Protein AF-A0A8T8D8K6-F1 (afdb_monomer)

Foldseek 3Di:
DVVVLVVVLVVLVVCLVCLLVLLVVCLPPPLLVVCLVDPQSLDLCSLLVVLQVVLCVLVVVLVVVLVVVVVVVDPPPNVVSVVVSVVVNSSVLSSSQSSCLVSLDQQQSSLCSNLVVLVVQLVVLVVCLVVQDAPDPPRDSVVVNVVSVVSNSVSVSSSVSSNSNRRPSNDDPPPD

pLDDT: mean 88.27, std 10.62, range [35.22, 96.62]

Solvent-accessible surface area (backbone atoms only — not comparable to full-atom values): 9193 Å² total; per-residue (Å²): 108,71,70,56,52,51,51,52,50,50,54,50,51,49,49,62,71,48,36,58,66,51,20,62,65,35,44,80,33,70,67,18,51,52,51,65,69,38,74,60,43,74,39,59,68,38,40,8,50,50,41,27,52,51,46,51,48,50,51,50,48,41,50,52,50,41,60,50,42,64,72,66,68,56,80,73,54,55,55,56,50,52,53,51,43,49,54,55,50,53,51,52,36,36,24,50,20,21,41,37,37,78,70,74,49,82,27,45,63,22,15,52,55,21,26,41,66,29,50,54,47,20,51,51,33,49,51,52,53,75,66,66,71,71,92,48,94,87,54,63,59,64,63,55,47,53,52,33,53,50,50,27,51,53,23,46,50,52,24,52,48,40,31,51,43,22,26,58,57,54,70,73,76,76,82,124

Sequence (176 aa):
MVLLLLAGLAGVLWVVGIRRSLVDRVQGHGLTRHLLRLPWFHRDTGAGGFLLASNLLLFGAALALLAGVVRLQVPYLHWLVMAGAVVASVYLWLCTAAACRVRGRHSVRVALLGSSPYLLLAAAFSYRLAGLQPAYPGDDLVMAAVGLIAAVLVTAVAFATCLLIVGFSGRHTRAA

Structure (mmCIF, N/CA/C/O backbone):
data_AF-A0A8T8D8K6-F1
#
_entry.id   AF-A0A8T8D8K6-F1
#
loop_
_atom_site.group_PDB
_atom_site.id
_atom_site.type_symbol
_atom_site.label_atom_id
_atom_site.label_alt_id
_atom_site.label_comp_id
_atom_site.label_asym_id
_atom_site.label_entity_id
_atom_site.label_seq_id
_atom_site.pdbx_PDB_ins_code
_atom_site.Cartn_x
_atom_site.Cartn_y
_atom_site.Cartn_z
_atom_site.occupancy
_atom_site.B_iso_or_equiv
_atom_site.auth_seq_id
_atom_site.auth_comp_id
_atom_site.auth_asym_id
_atom_site.auth_atom_id
_atom_site.pdbx_PDB_model_num
ATOM 1 N N . MET A 1 1 ? -0.569 1.645 -18.966 1.00 72.06 1 MET A N 1
ATOM 2 C CA . MET A 1 1 ? 0.121 2.014 -17.707 1.00 72.06 1 MET A CA 1
ATOM 3 C C . MET A 1 1 ? -0.499 3.238 -17.051 1.00 72.06 1 MET A C 1
ATOM 5 O O . MET A 1 1 ? -1.111 3.070 -16.009 1.00 72.06 1 MET A O 1
ATOM 9 N N . VAL A 1 2 ? -0.445 4.429 -17.663 1.00 79.88 2 VAL A N 1
ATOM 10 C CA . VAL A 1 2 ? -1.002 5.666 -17.067 1.00 79.88 2 VAL A CA 1
ATOM 11 C C . VAL A 1 2 ? -2.490 5.541 -16.714 1.00 79.88 2 VAL A C 1
ATOM 13 O O . VAL A 1 2 ? -2.863 5.797 -15.576 1.00 79.88 2 VAL A O 1
ATOM 16 N N . LEU A 1 3 ? -3.330 5.051 -17.635 1.00 85.50 3 LEU A N 1
ATOM 17 C CA . LEU A 1 3 ? -4.762 4.835 -17.368 1.00 85.50 3 LEU A CA 1
ATOM 18 C C . LEU A 1 3 ? -5.020 3.874 -16.196 1.00 85.50 3 LEU A C 1
ATOM 20 O O . LEU A 1 3 ? -5.938 4.093 -15.415 1.00 85.50 3 LEU A O 1
ATOM 24 N N . LEU A 1 4 ? -4.188 2.839 -16.041 1.00 80.31 4 LEU A N 1
ATOM 25 C CA . LEU A 1 4 ? -4.308 1.874 -14.943 1.00 80.31 4 LEU A CA 1
ATOM 26 C C . LEU A 1 4 ? -3.900 2.497 -13.604 1.00 80.31 4 LEU A C 1
ATOM 28 O O . LEU A 1 4 ? -4.572 2.270 -12.603 1.00 80.31 4 LEU A O 1
ATOM 32 N N . LEU A 1 5 ? -2.845 3.319 -13.588 1.00 80.06 5 LEU A N 1
ATOM 33 C CA . LEU A 1 5 ? -2.444 4.077 -12.400 1.00 80.06 5 LEU A CA 1
ATOM 34 C C . LEU A 1 5 ? -3.530 5.076 -11.986 1.00 80.06 5 LEU A C 1
ATOM 36 O O . LEU A 1 5 ? -3.850 5.167 -10.804 1.00 80.06 5 LEU A O 1
ATOM 40 N N . LEU A 1 6 ? -4.139 5.773 -12.950 1.00 86.62 6 LEU A N 1
ATOM 41 C CA . LEU A 1 6 ? -5.250 6.693 -12.696 1.00 86.62 6 LEU A CA 1
ATOM 42 C C . LEU A 1 6 ? -6.489 5.960 -12.172 1.00 86.62 6 LEU A C 1
ATOM 44 O O . LEU A 1 6 ? -7.075 6.400 -11.187 1.00 86.62 6 LEU A O 1
ATOM 48 N N . ALA A 1 7 ? -6.860 4.827 -12.774 1.00 88.56 7 ALA A N 1
ATOM 49 C CA . ALA A 1 7 ? -7.975 4.008 -12.303 1.00 88.56 7 ALA A CA 1
ATOM 50 C C . ALA A 1 7 ? -7.726 3.468 -10.884 1.00 88.56 7 ALA A C 1
ATOM 52 O O . ALA A 1 7 ? -8.612 3.531 -10.031 1.00 88.56 7 ALA A O 1
ATOM 53 N N . GLY A 1 8 ? -6.506 2.996 -10.607 1.00 85.06 8 GLY A N 1
ATOM 54 C CA . GLY A 1 8 ? -6.095 2.550 -9.277 1.00 85.06 8 GLY A CA 1
ATOM 55 C C . GLY A 1 8 ? -6.160 3.674 -8.243 1.00 85.06 8 GLY A C 1
ATOM 56 O O . GLY A 1 8 ? -6.744 3.494 -7.175 1.00 85.06 8 GLY A O 1
ATOM 57 N N . LEU A 1 9 ?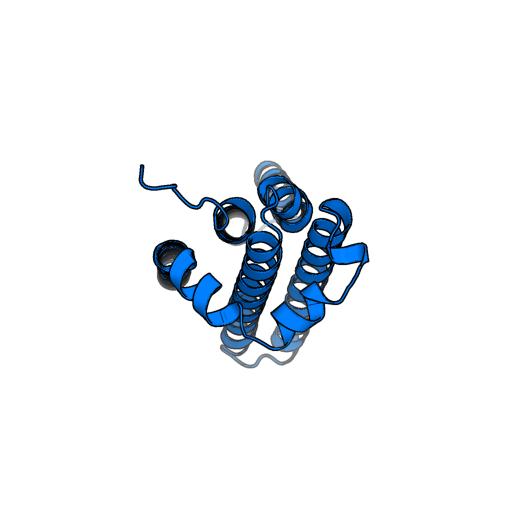 -5.634 4.856 -8.578 1.00 88.62 9 LEU A N 1
ATOM 58 C CA . LEU A 1 9 ? -5.703 6.039 -7.721 1.00 88.62 9 LEU A CA 1
ATOM 59 C C . LEU A 1 9 ? -7.154 6.466 -7.466 1.00 88.62 9 LEU A C 1
ATOM 61 O O . LEU A 1 9 ? -7.517 6.716 -6.321 1.00 88.62 9 LEU A O 1
ATOM 65 N N . ALA A 1 10 ? -7.997 6.499 -8.499 1.00 91.50 10 ALA A N 1
ATOM 66 C CA . ALA A 1 10 ? -9.413 6.831 -8.368 1.00 91.50 10 ALA A CA 1
ATOM 67 C C . ALA A 1 10 ? -10.148 5.841 -7.451 1.00 91.50 10 ALA A C 1
ATOM 69 O O . ALA A 1 10 ? -10.867 6.263 -6.545 1.00 91.50 10 ALA A O 1
ATOM 70 N N . GLY A 1 11 ? -9.920 4.534 -7.620 1.00 89.00 11 GLY A N 1
ATOM 71 C CA . GLY A 1 11 ? -10.501 3.502 -6.757 1.00 89.00 11 GLY A CA 1
ATOM 72 C C . GLY A 1 11 ? -10.055 3.638 -5.300 1.00 89.00 11 GLY A C 1
ATOM 73 O O . GLY A 1 11 ? -10.861 3.543 -4.375 1.00 89.00 11 GLY A O 1
ATOM 74 N N . VAL A 1 12 ? -8.778 3.944 -5.085 1.00 89.50 12 VAL A N 1
ATOM 75 C CA . VAL A 1 12 ? -8.225 4.226 -3.761 1.00 89.50 12 VAL A CA 1
ATOM 76 C C . VAL A 1 12 ? -8.856 5.473 -3.128 1.00 89.50 12 VAL A C 1
ATOM 78 O O . VAL A 1 12 ? -9.274 5.430 -1.970 1.00 89.50 12 VAL A O 1
ATOM 81 N N . LEU A 1 13 ? -8.953 6.580 -3.869 1.00 91.50 13 LEU A N 1
ATOM 82 C CA . LEU A 1 13 ? -9.560 7.824 -3.390 1.00 91.50 13 LEU A CA 1
ATOM 83 C C . LEU A 1 13 ? -11.039 7.631 -3.059 1.00 91.50 13 LEU A C 1
ATOM 85 O O . LEU A 1 13 ? -11.505 8.127 -2.033 1.00 91.50 13 LEU A O 1
ATOM 89 N N . TRP A 1 14 ? -11.753 6.852 -3.872 1.00 92.19 14 TRP A N 1
ATOM 90 C CA . TRP A 1 14 ? -13.128 6.451 -3.604 1.00 92.19 14 TRP A CA 1
ATOM 91 C C . TRP A 1 14 ? -13.245 5.725 -2.261 1.00 92.19 14 TRP A C 1
ATOM 93 O O . TRP A 1 14 ? -14.008 6.157 -1.396 1.00 92.19 14 TRP A O 1
ATOM 103 N N . VAL A 1 15 ? -12.435 4.680 -2.040 1.00 90.75 15 VAL A N 1
ATOM 104 C CA . VAL A 1 15 ? -12.392 3.929 -0.772 1.00 90.75 15 VAL A CA 1
ATOM 105 C C . VAL A 1 15 ? -12.080 4.845 0.408 1.00 90.75 15 VAL A C 1
ATOM 107 O O . VAL A 1 15 ? -12.731 4.752 1.449 1.00 90.75 15 VAL A O 1
ATOM 110 N N . VAL A 1 16 ? -11.115 5.755 0.2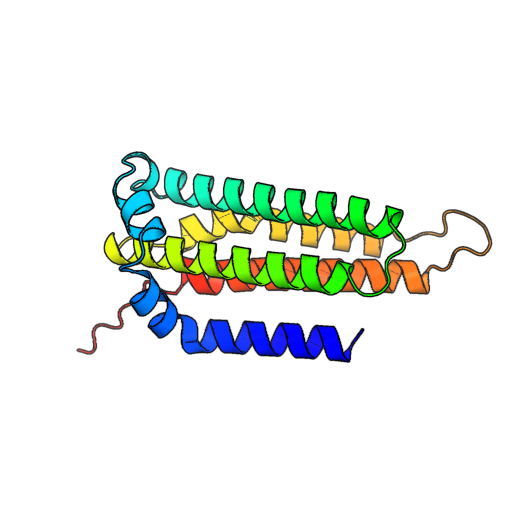58 1.00 90.12 16 VAL A N 1
ATOM 111 C CA . VAL A 1 16 ? -10.793 6.749 1.287 1.00 90.12 16 VAL A CA 1
ATOM 112 C C . VAL A 1 16 ? -11.995 7.659 1.559 1.00 90.12 16 VAL A C 1
ATOM 114 O O . VAL A 1 16 ? -12.277 7.937 2.725 1.00 90.12 16 VAL A O 1
ATOM 117 N N . GLY A 1 17 ? -12.739 8.086 0.538 1.00 89.81 17 GLY A N 1
ATOM 118 C CA . GLY A 1 17 ? -13.954 8.894 0.677 1.00 89.81 17 GLY A CA 1
ATOM 119 C C . GLY A 1 17 ? -15.033 8.209 1.520 1.00 89.81 17 GLY A C 1
ATOM 120 O O . GLY A 1 17 ? -15.544 8.802 2.469 1.00 89.81 17 GLY A O 1
ATOM 121 N N . ILE A 1 18 ? -15.303 6.927 1.255 1.00 91.75 18 ILE A N 1
ATOM 122 C CA . ILE A 1 18 ? -16.327 6.134 1.964 1.00 91.75 18 ILE A CA 1
ATOM 123 C C . ILE A 1 18 ? -15.793 5.365 3.185 1.00 91.75 18 ILE A C 1
ATOM 125 O O . ILE A 1 18 ? -16.505 4.545 3.773 1.00 91.75 18 ILE A O 1
ATOM 129 N N . ARG A 1 19 ? -14.543 5.619 3.601 1.00 90.50 19 ARG A N 1
ATOM 130 C CA . ARG A 1 19 ? -13.838 4.822 4.623 1.00 90.50 19 ARG A CA 1
ATOM 131 C C . ARG A 1 19 ? -14.608 4.667 5.931 1.00 90.50 19 ARG A C 1
ATOM 133 O O . ARG A 1 19 ? -14.557 3.604 6.531 1.00 90.50 19 ARG A O 1
ATOM 140 N N . ARG A 1 20 ? -15.338 5.700 6.372 1.00 86.12 20 ARG A N 1
ATOM 141 C CA . ARG A 1 20 ? -16.097 5.670 7.636 1.00 86.12 20 ARG A CA 1
ATOM 142 C C . ARG A 1 20 ? -17.193 4.605 7.597 1.00 86.12 20 ARG A C 1
ATOM 144 O O . ARG A 1 20 ? -17.226 3.742 8.466 1.00 86.12 20 ARG A O 1
ATOM 151 N N . SER A 1 21 ? -17.998 4.610 6.536 1.00 88.19 21 SER A N 1
ATOM 152 C CA . SER A 1 21 ? -19.055 3.621 6.310 1.00 88.19 21 SER A CA 1
ATOM 153 C C . SER A 1 21 ? -18.494 2.207 6.149 1.00 88.19 21 SER A C 1
ATOM 155 O O . SER A 1 21 ? -19.091 1.244 6.628 1.00 88.19 21 SER A O 1
ATOM 157 N N . LEU A 1 22 ? -17.330 2.066 5.505 1.00 89.31 22 LEU A N 1
ATOM 158 C CA . LEU A 1 22 ? -16.653 0.772 5.385 1.00 89.31 22 LEU A CA 1
ATOM 159 C C . LEU A 1 22 ? -16.160 0.257 6.740 1.00 89.31 22 LEU A C 1
ATOM 161 O O . LEU A 1 22 ? -16.359 -0.916 7.045 1.00 89.31 22 LEU A O 1
ATOM 165 N N . VAL A 1 23 ? -15.568 1.129 7.561 1.00 89.06 23 VAL A N 1
ATOM 166 C CA . VAL A 1 23 ? -15.127 0.812 8.927 1.00 89.06 23 VAL A CA 1
ATOM 167 C C . VAL A 1 23 ? -16.300 0.338 9.787 1.00 89.06 23 VAL A C 1
ATOM 169 O O . VAL A 1 23 ? -16.172 -0.687 10.453 1.00 89.06 23 VAL A O 1
ATOM 172 N N . ASP A 1 24 ? -17.447 1.020 9.723 1.00 88.12 24 ASP A N 1
ATOM 173 C CA . ASP A 1 24 ? -18.660 0.612 10.448 1.00 88.12 24 ASP A CA 1
ATOM 174 C C . ASP A 1 24 ? -19.133 -0.784 10.013 1.00 88.12 24 ASP A C 1
ATOM 176 O O . ASP A 1 24 ? -19.459 -1.631 10.846 1.00 88.12 24 ASP A O 1
ATOM 180 N N . ARG A 1 25 ? -19.090 -1.073 8.706 1.00 89.00 25 ARG A N 1
ATOM 181 C CA . ARG A 1 25 ? -19.487 -2.377 8.158 1.00 89.00 25 ARG A CA 1
ATOM 182 C C . ARG A 1 25 ? -18.555 -3.512 8.595 1.00 89.00 25 ARG A C 1
ATOM 184 O O . ARG A 1 25 ? -19.031 -4.603 8.901 1.00 89.00 25 ARG A O 1
ATOM 191 N N . VAL A 1 26 ? -17.239 -3.281 8.642 1.00 90.69 26 VAL A N 1
ATOM 192 C CA . VAL A 1 26 ? -16.268 -4.320 9.042 1.00 90.69 26 VAL A CA 1
ATOM 193 C C . VAL A 1 26 ? -16.078 -4.432 10.555 1.00 90.69 26 VAL A C 1
ATOM 195 O O . VAL A 1 26 ? -15.428 -5.370 11.022 1.00 90.69 26 VAL A O 1
ATOM 198 N N . GLN A 1 27 ? -16.661 -3.531 11.351 1.00 86.81 27 GLN A N 1
ATOM 199 C CA . GLN A 1 27 ? -16.566 -3.578 12.811 1.00 86.81 27 GLN A CA 1
ATOM 200 C C . GLN A 1 27 ? -17.099 -4.899 13.386 1.00 86.81 27 GLN A C 1
ATOM 202 O O . GLN A 1 27 ? -16.503 -5.468 14.300 1.00 86.81 27 GLN A O 1
ATOM 207 N N . GLY A 1 28 ? -18.184 -5.423 12.810 1.00 84.56 28 GLY A N 1
ATOM 208 C CA . GLY A 1 28 ? -18.781 -6.700 13.201 1.00 84.56 28 GLY A CA 1
ATOM 209 C C . GLY A 1 28 ? -18.081 -7.938 12.632 1.00 84.56 28 GLY A C 1
ATOM 210 O O . GLY A 1 28 ? -18.484 -9.056 12.954 1.00 84.56 28 GLY A O 1
ATOM 211 N N . HIS A 1 29 ? -17.054 -7.792 11.794 1.00 90.12 29 HIS A N 1
ATOM 212 C CA . HIS A 1 29 ? -16.447 -8.923 11.095 1.00 90.12 29 HIS A CA 1
ATOM 213 C C . HIS A 1 29 ? -15.554 -9.780 12.009 1.00 90.12 29 HIS A C 1
ATOM 215 O O . HIS A 1 29 ? -15.019 -9.303 13.014 1.00 90.12 29 HIS A O 1
ATOM 221 N N . GLY A 1 30 ? -15.385 -11.062 11.662 1.00 88.94 30 GLY A N 1
ATOM 222 C CA . GLY A 1 30 ? -14.651 -12.031 12.487 1.00 88.94 30 GLY A CA 1
ATOM 223 C C . GLY A 1 30 ? -13.205 -11.616 12.775 1.00 88.94 30 GLY A C 1
ATOM 224 O O . GLY A 1 30 ? -12.754 -11.730 13.912 1.00 88.94 30 GLY A O 1
ATOM 225 N N . LEU A 1 31 ? -12.514 -11.045 11.779 1.00 88.56 31 LEU A N 1
ATOM 226 C CA . LEU A 1 31 ? -11.140 -10.557 11.930 1.00 88.56 31 LEU A CA 1
ATOM 227 C C . LEU A 1 31 ? -11.053 -9.404 12.941 1.00 88.56 31 LEU A C 1
ATOM 229 O O . LEU A 1 31 ? -10.233 -9.457 13.852 1.00 88.56 31 LEU A O 1
ATOM 233 N N . THR A 1 32 ? -11.932 -8.403 12.840 1.00 88.88 32 THR A N 1
ATOM 234 C CA . THR A 1 32 ? -11.984 -7.278 13.788 1.00 88.88 32 THR A CA 1
ATOM 235 C C . THR A 1 32 ? -12.249 -7.766 15.211 1.00 88.88 32 THR A C 1
ATOM 237 O O . THR A 1 32 ? -11.550 -7.369 16.143 1.00 88.88 32 THR A O 1
ATOM 240 N N . ARG A 1 33 ? -13.205 -8.690 15.388 1.00 89.75 33 ARG A N 1
ATOM 241 C CA . ARG A 1 33 ? -13.486 -9.307 16.695 1.00 89.75 33 ARG A CA 1
ATOM 242 C C . ARG A 1 33 ? -12.295 -10.096 17.230 1.00 89.75 33 ARG A C 1
ATOM 244 O O . ARG A 1 33 ? -12.029 -10.043 18.425 1.00 89.75 33 ARG A O 1
ATOM 251 N N . HIS A 1 34 ? -11.578 -10.811 16.366 1.00 91.19 34 HIS A N 1
ATOM 252 C CA . HIS A 1 34 ? -10.383 -11.552 16.752 1.00 91.19 34 HIS A CA 1
ATOM 253 C C . HIS A 1 34 ? -9.269 -10.608 17.224 1.00 91.19 34 HIS A C 1
ATOM 255 O O . HIS A 1 34 ? -8.712 -10.816 18.298 1.00 91.19 34 HIS A O 1
ATOM 261 N N . LEU A 1 35 ? -9.012 -9.519 16.491 1.00 88.88 35 LEU A N 1
ATOM 262 C CA . LEU A 1 35 ? -8.048 -8.487 16.893 1.00 88.88 35 LEU A CA 1
AT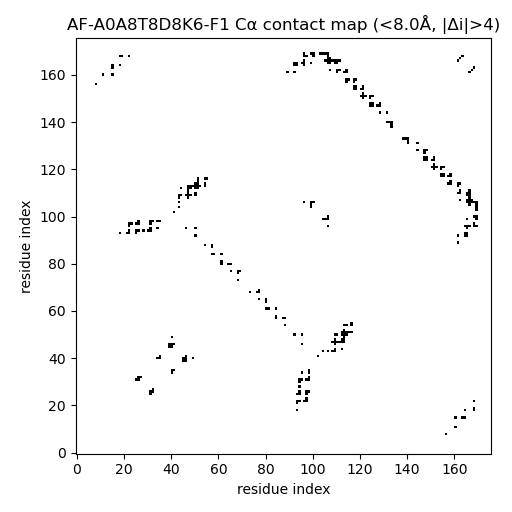OM 263 C C . LEU A 1 35 ? -8.411 -7.855 18.244 1.00 88.88 35 LEU A C 1
ATOM 265 O O . LEU A 1 35 ? -7.539 -7.655 19.086 1.00 88.88 35 LEU A O 1
ATOM 269 N N . LEU A 1 36 ? -9.701 -7.607 18.487 1.00 89.31 36 LEU A N 1
ATOM 270 C CA . LEU A 1 36 ? -10.201 -7.081 19.761 1.00 89.31 36 LEU A CA 1
ATOM 271 C C . LEU A 1 36 ? -10.063 -8.056 20.939 1.00 89.31 36 LEU A C 1
ATOM 273 O O . LEU A 1 36 ? -10.118 -7.613 22.077 1.00 89.31 36 LEU A O 1
ATOM 277 N N . ARG A 1 37 ? -9.872 -9.361 20.714 1.00 90.56 37 ARG A N 1
ATOM 278 C CA . ARG A 1 37 ? -9.624 -10.331 21.800 1.00 90.56 37 ARG A CA 1
ATOM 279 C C . ARG A 1 37 ? -8.158 -10.385 22.225 1.00 90.56 37 ARG A C 1
ATOM 281 O O . ARG A 1 37 ? -7.854 -10.911 23.291 1.00 90.56 37 ARG A O 1
ATOM 288 N N . LEU A 1 38 ? -7.244 -9.857 21.412 1.00 90.12 38 LEU A N 1
ATOM 289 C CA . LEU A 1 38 ? -5.810 -9.954 21.662 1.00 90.12 38 LEU A CA 1
ATOM 290 C C . LEU A 1 38 ? -5.358 -8.846 22.634 1.00 90.12 38 LEU A C 1
ATOM 292 O O . LEU A 1 38 ? -5.444 -7.658 22.306 1.00 90.12 38 LEU A O 1
ATOM 296 N N . PRO A 1 39 ? -4.829 -9.183 23.827 1.00 86.56 39 PRO A N 1
ATOM 297 C CA . PRO A 1 39 ? -4.491 -8.186 24.846 1.00 86.56 39 PRO A CA 1
ATOM 298 C C . PRO A 1 39 ? -3.342 -7.270 24.404 1.00 86.56 39 PRO A C 1
ATOM 300 O O . PRO A 1 39 ? -3.356 -6.071 24.673 1.00 86.56 39 P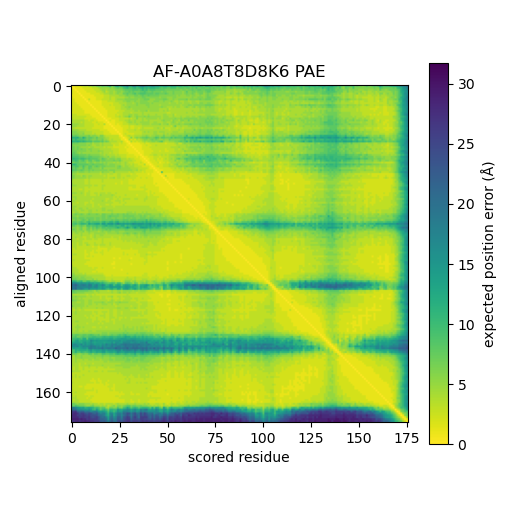RO A O 1
ATOM 303 N N . TRP A 1 40 ? -2.376 -7.795 23.648 1.00 87.56 40 TRP A N 1
ATOM 304 C CA . TRP A 1 40 ? -1.272 -7.004 23.103 1.00 87.56 40 TRP A CA 1
ATOM 305 C C . TRP A 1 40 ? -1.742 -6.009 22.033 1.00 87.56 40 TRP A C 1
ATOM 307 O O . TRP A 1 40 ? -1.203 -4.906 21.948 1.00 87.56 40 TRP A O 1
ATOM 317 N N . PHE A 1 41 ? -2.805 -6.335 21.286 1.00 87.94 41 PHE A N 1
ATOM 318 C CA . PHE A 1 41 ? -3.376 -5.448 20.273 1.00 87.94 41 PHE A CA 1
ATOM 319 C C . PHE A 1 41 ? -4.015 -4.200 20.894 1.00 87.94 41 PHE A C 1
ATOM 321 O O . PHE A 1 41 ? -4.131 -3.179 20.223 1.00 87.94 41 PHE A O 1
ATOM 328 N N . HIS A 1 42 ? -4.375 -4.223 22.185 1.00 83.62 42 HIS A N 1
ATOM 329 C CA . HIS A 1 42 ? -4.948 -3.070 22.891 1.00 83.62 42 HIS A CA 1
ATOM 330 C C . HIS A 1 42 ? -3.957 -1.918 23.102 1.00 83.62 42 HIS A C 1
ATOM 332 O O . HIS A 1 42 ? -4.381 -0.772 23.293 1.00 83.62 42 HIS A O 1
ATOM 338 N N . ARG A 1 43 ? -2.649 -2.192 23.075 1.00 88.31 43 ARG A N 1
ATOM 339 C CA . ARG A 1 43 ? -1.601 -1.166 23.146 1.00 88.31 43 ARG A CA 1
ATOM 340 C C . ARG A 1 43 ? -1.340 -0.613 21.746 1.00 88.31 43 ARG A C 1
ATOM 342 O O . ARG A 1 43 ? -1.334 -1.366 20.777 1.00 88.31 43 ARG A O 1
ATOM 349 N N . ASP A 1 44 ? -1.094 0.691 21.630 1.00 87.12 44 ASP A N 1
ATOM 350 C CA . ASP A 1 44 ? -0.865 1.324 20.320 1.00 87.12 44 ASP A CA 1
ATOM 351 C C . ASP A 1 44 ? 0.385 0.765 19.623 1.00 87.12 44 ASP A C 1
ATOM 353 O O . ASP A 1 44 ? 0.380 0.576 18.410 1.00 87.12 44 ASP A O 1
ATOM 357 N N . THR A 1 45 ? 1.419 0.411 20.389 1.00 88.81 45 THR A N 1
ATOM 358 C CA . THR A 1 45 ? 2.615 -0.274 19.878 1.00 88.81 45 THR A CA 1
ATOM 359 C C . THR A 1 45 ? 2.305 -1.669 19.344 1.00 88.81 45 THR A C 1
ATOM 361 O O . THR A 1 45 ? 2.822 -2.043 18.299 1.00 88.81 45 THR A O 1
ATOM 364 N N . GLY A 1 46 ? 1.422 -2.423 20.007 1.00 90.44 46 GLY A N 1
ATOM 365 C CA . GLY A 1 46 ? 1.004 -3.746 19.546 1.00 90.44 46 GLY A CA 1
ATOM 366 C C . GLY A 1 46 ? 0.147 -3.678 18.284 1.00 90.44 46 GLY A C 1
ATOM 367 O O . GLY A 1 46 ? 0.435 -4.370 17.314 1.00 90.44 46 GLY A O 1
ATOM 368 N N . ALA A 1 47 ? -0.853 -2.792 18.244 1.00 91.56 47 ALA A N 1
ATOM 369 C CA . ALA A 1 47 ? -1.659 -2.576 17.039 1.00 91.56 47 ALA A CA 1
ATOM 370 C C . ALA A 1 47 ? -0.812 -2.078 15.856 1.00 91.56 47 ALA A C 1
ATOM 372 O O . ALA A 1 47 ? -0.977 -2.550 14.733 1.00 91.56 47 ALA A O 1
ATOM 373 N N . GLY A 1 48 ? 0.115 -1.148 16.104 1.00 92.38 48 GLY A N 1
ATOM 374 C CA . GLY A 1 48 ? 1.012 -0.644 15.067 1.00 92.38 48 GLY A CA 1
ATOM 375 C C . GLY A 1 48 ? 2.019 -1.701 14.609 1.00 92.38 48 GLY A C 1
ATOM 376 O O . GLY A 1 48 ? 2.269 -1.810 13.415 1.00 92.38 48 GLY A O 1
ATOM 377 N N . GLY A 1 49 ? 2.528 -2.532 15.523 1.00 93.88 49 GLY A N 1
ATOM 378 C CA . GLY A 1 49 ? 3.391 -3.672 15.205 1.00 93.88 49 GLY A CA 1
ATOM 379 C C . GLY A 1 49 ? 2.678 -4.745 14.379 1.00 93.88 49 GLY A C 1
ATOM 380 O O . GLY A 1 49 ? 3.252 -5.259 13.425 1.00 93.88 49 GLY A O 1
ATOM 381 N N . PHE A 1 50 ? 1.404 -5.031 14.670 1.00 94.56 50 PHE A N 1
ATOM 382 C CA . PHE A 1 50 ? 0.579 -5.900 13.823 1.00 94.56 50 PHE A CA 1
ATOM 383 C C . PHE A 1 50 ? 0.412 -5.332 12.419 1.00 94.56 50 PHE A C 1
ATOM 385 O O . PHE A 1 50 ? 0.573 -6.058 11.439 1.00 94.56 50 PHE A O 1
ATOM 392 N N . LEU A 1 51 ? 0.085 -4.043 12.322 1.00 94.75 51 LEU A N 1
ATOM 393 C CA . LEU A 1 51 ? -0.115 -3.377 11.041 1.00 94.75 51 LEU A CA 1
ATOM 394 C C . LEU A 1 51 ? 1.185 -3.356 10.226 1.00 94.75 51 LEU A C 1
ATOM 396 O O . LEU A 1 51 ? 1.159 -3.640 9.033 1.00 94.75 51 LEU A O 1
ATOM 400 N N . LEU A 1 52 ? 2.317 -3.106 10.888 1.00 96.44 52 LEU A N 1
ATOM 401 C CA . LEU A 1 52 ? 3.656 -3.187 10.312 1.00 96.44 52 LEU A CA 1
ATOM 402 C C . LEU A 1 52 ? 3.929 -4.593 9.760 1.00 96.44 52 LEU A C 1
ATOM 404 O O . LEU A 1 52 ? 4.194 -4.745 8.571 1.00 96.44 52 LEU A O 1
ATOM 408 N N . ALA A 1 53 ? 3.808 -5.621 10.603 1.00 95.94 53 ALA A N 1
ATOM 409 C CA . ALA A 1 53 ? 4.063 -7.007 10.217 1.00 95.94 53 ALA A CA 1
ATOM 410 C C . ALA A 1 53 ? 3.143 -7.467 9.077 1.00 95.94 53 ALA A C 1
ATOM 412 O O . ALA A 1 53 ? 3.606 -8.085 8.123 1.00 95.94 53 ALA A O 1
ATOM 413 N N . SER A 1 54 ? 1.858 -7.111 9.136 1.00 95.25 54 SER A N 1
ATOM 414 C CA . SER A 1 54 ? 0.879 -7.441 8.094 1.00 95.25 54 SER A CA 1
ATOM 415 C C . SER A 1 54 ? 1.211 -6.758 6.770 1.00 95.25 54 SER A C 1
ATOM 417 O O . SER A 1 54 ? 1.133 -7.393 5.723 1.00 95.25 54 SER A O 1
ATOM 419 N N . ASN A 1 55 ? 1.629 -5.489 6.801 1.00 96.06 55 ASN A N 1
ATOM 420 C CA . ASN A 1 55 ? 2.031 -4.754 5.603 1.00 96.06 55 ASN A CA 1
ATOM 421 C C . ASN A 1 55 ? 3.300 -5.337 4.975 1.00 96.06 55 ASN A C 1
ATOM 423 O O . ASN A 1 55 ? 3.336 -5.523 3.760 1.00 96.06 55 ASN A O 1
ATOM 427 N N . LEU A 1 56 ? 4.314 -5.671 5.783 1.00 95.12 56 LEU A N 1
ATOM 428 C CA . LEU A 1 56 ? 5.517 -6.358 5.303 1.00 95.12 56 LEU A CA 1
ATOM 429 C C . LEU A 1 56 ? 5.183 -7.726 4.705 1.00 95.12 56 LEU A C 1
ATOM 431 O O . LEU A 1 56 ? 5.681 -8.054 3.631 1.00 95.12 56 LEU A O 1
ATOM 435 N N . LEU A 1 57 ? 4.327 -8.505 5.368 1.00 96.12 57 LEU A N 1
ATOM 436 C CA . LEU A 1 57 ? 3.945 -9.837 4.911 1.00 96.12 57 LEU A CA 1
ATOM 437 C C . LEU A 1 57 ? 3.144 -9.782 3.609 1.00 96.12 57 LEU A C 1
ATOM 439 O O . LEU A 1 57 ? 3.471 -10.503 2.674 1.00 96.12 57 LEU A O 1
ATOM 443 N N . LEU A 1 58 ? 2.138 -8.910 3.512 1.00 94.44 58 LEU A N 1
ATOM 444 C CA . LEU A 1 58 ? 1.347 -8.749 2.291 1.00 94.44 58 LEU A CA 1
ATOM 445 C C . LEU A 1 58 ? 2.190 -8.227 1.129 1.00 94.44 58 LEU A C 1
ATOM 447 O O . LEU A 1 58 ? 2.082 -8.743 0.019 1.00 94.44 58 LEU A O 1
ATOM 451 N N . PHE A 1 59 ? 3.036 -7.226 1.373 1.00 93.44 59 PHE A N 1
ATOM 452 C CA . PHE A 1 59 ? 3.902 -6.673 0.338 1.00 93.44 59 PHE A CA 1
ATOM 453 C C . PHE A 1 59 ? 4.956 -7.691 -0.113 1.00 93.44 59 PHE A C 1
ATOM 455 O O . PHE A 1 59 ? 5.135 -7.904 -1.309 1.00 93.44 59 PHE A O 1
ATOM 462 N N . GLY A 1 60 ? 5.600 -8.379 0.832 1.00 94.12 60 GLY A N 1
ATOM 463 C CA . GLY A 1 60 ? 6.555 -9.448 0.547 1.00 94.12 60 GLY A CA 1
ATOM 464 C C . GLY A 1 60 ? 5.915 -10.619 -0.200 1.00 94.12 60 GLY A C 1
ATOM 465 O O . GLY A 1 60 ? 6.474 -11.092 -1.187 1.00 94.12 60 GLY A O 1
ATOM 466 N N . ALA A 1 61 ? 4.712 -11.039 0.201 1.00 94.88 61 ALA A N 1
ATOM 467 C CA . ALA A 1 61 ? 3.949 -12.068 -0.501 1.00 94.88 61 ALA A CA 1
ATOM 468 C C . ALA A 1 61 ? 3.574 -11.623 -1.920 1.00 94.88 61 ALA A C 1
ATOM 470 O O . ALA A 1 61 ? 3.741 -12.394 -2.861 1.00 94.88 61 ALA A O 1
ATOM 471 N N . ALA A 1 62 ? 3.131 -10.375 -2.101 1.00 93.81 62 ALA A N 1
ATOM 472 C CA . ALA A 1 62 ? 2.830 -9.828 -3.420 1.00 93.81 62 ALA A CA 1
ATOM 473 C C . ALA A 1 62 ? 4.070 -9.820 -4.324 1.00 93.81 62 ALA A C 1
ATOM 475 O O . ALA A 1 62 ? 3.972 -10.240 -5.473 1.00 93.81 62 ALA A O 1
ATOM 476 N N . LEU A 1 63 ? 5.238 -9.417 -3.807 1.00 92.56 63 LEU A N 1
ATOM 477 C CA . LEU A 1 63 ? 6.506 -9.468 -4.541 1.00 92.56 63 LEU A CA 1
ATOM 478 C C . LEU A 1 63 ? 6.917 -10.900 -4.899 1.00 92.56 63 LEU A C 1
ATOM 480 O O . LEU A 1 63 ? 7.305 -11.150 -6.038 1.00 92.56 63 LEU A O 1
ATOM 484 N N . ALA A 1 64 ? 6.809 -11.842 -3.960 1.00 93.62 64 ALA A N 1
ATOM 485 C CA . ALA A 1 64 ? 7.125 -13.249 -4.200 1.00 93.62 64 ALA A CA 1
ATOM 486 C C . ALA A 1 64 ? 6.210 -13.857 -5.276 1.00 93.62 64 ALA A C 1
ATOM 488 O O . ALA A 1 64 ? 6.688 -14.521 -6.197 1.00 93.62 64 ALA A O 1
ATOM 489 N N . LEU A 1 65 ? 4.906 -13.570 -5.207 1.00 93.62 65 LEU A N 1
ATOM 490 C CA . LEU A 1 65 ? 3.935 -13.985 -6.216 1.00 93.62 65 LEU A CA 1
ATOM 491 C C . LEU A 1 65 ? 4.225 -13.338 -7.571 1.00 93.62 65 LEU A C 1
ATOM 493 O O . LEU A 1 65 ? 4.224 -14.041 -8.578 1.00 93.62 65 LEU A O 1
ATOM 497 N N . LEU A 1 66 ? 4.536 -12.038 -7.617 1.00 91.25 66 LEU A N 1
ATOM 498 C CA . LEU A 1 66 ? 4.920 -11.362 -8.860 1.00 91.25 66 LEU A CA 1
ATOM 499 C C . LEU A 1 66 ? 6.168 -12.003 -9.477 1.00 91.25 66 LEU A C 1
ATOM 501 O O . LEU A 1 66 ? 6.183 -12.283 -10.671 1.00 91.25 66 LEU A O 1
ATOM 505 N N . ALA A 1 67 ? 7.187 -12.294 -8.665 1.00 90.81 67 ALA A N 1
ATOM 506 C CA . ALA A 1 67 ? 8.409 -12.957 -9.113 1.00 90.81 67 ALA A CA 1
ATOM 507 C C . ALA A 1 67 ? 8.153 -14.382 -9.636 1.00 90.81 67 ALA A C 1
ATOM 509 O O . ALA A 1 67 ? 8.850 -14.841 -10.542 1.00 90.81 67 ALA A O 1
ATOM 510 N N . GLY A 1 68 ? 7.162 -15.090 -9.087 1.00 91.12 68 GLY A N 1
ATOM 511 C CA . GLY A 1 68 ? 6.686 -16.366 -9.624 1.00 91.12 68 GLY A CA 1
ATOM 512 C C . GLY A 1 68 ? 5.958 -16.195 -10.959 1.00 91.12 68 GLY A C 1
ATOM 513 O O . GLY A 1 68 ? 6.290 -16.859 -11.936 1.00 91.12 68 GLY A O 1
ATOM 514 N N . VAL A 1 69 ? 5.018 -15.250 -11.034 1.00 90.38 69 VAL A N 1
ATOM 515 C CA . VAL A 1 69 ? 4.221 -14.978 -12.240 1.00 90.38 69 VAL A CA 1
ATOM 516 C C . VAL A 1 69 ? 5.086 -14.532 -13.418 1.00 90.38 69 VAL A C 1
ATOM 518 O O . VAL A 1 69 ? 4.862 -14.988 -14.536 1.00 90.38 69 VAL A O 1
ATOM 521 N N . VAL A 1 70 ? 6.105 -13.700 -13.181 1.00 87.81 70 VAL A N 1
ATOM 522 C CA . VAL A 1 70 ? 7.056 -13.281 -14.225 1.00 87.81 70 VAL A CA 1
ATOM 523 C C . VAL A 1 70 ? 7.785 -14.487 -14.830 1.00 87.81 70 VAL A C 1
ATOM 525 O O . VAL A 1 70 ? 8.002 -14.516 -16.038 1.00 87.81 70 VAL A O 1
ATOM 528 N N . ARG A 1 71 ? 8.102 -15.515 -14.029 1.00 89.62 71 ARG A N 1
ATOM 529 C CA . ARG A 1 71 ? 8.729 -16.751 -14.528 1.00 89.62 71 ARG A CA 1
ATOM 530 C C . ARG A 1 71 ? 7.774 -17.644 -15.315 1.00 89.62 71 ARG A C 1
ATOM 532 O O . ARG A 1 71 ? 8.225 -18.352 -16.205 1.00 89.62 71 ARG A O 1
ATOM 539 N N . LEU A 1 72 ? 6.480 -17.609 -15.003 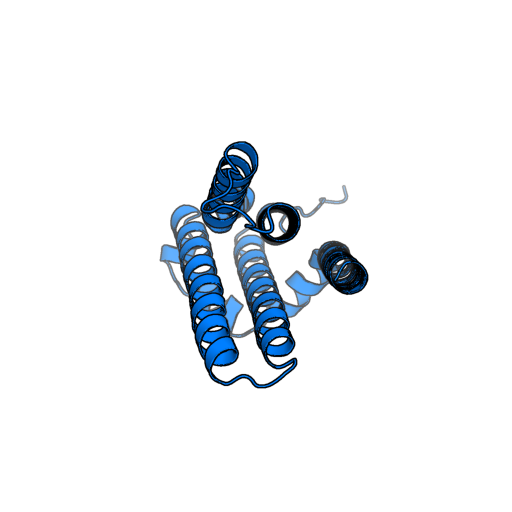1.00 89.19 72 LEU A N 1
ATOM 540 C CA . LEU A 1 72 ? 5.462 -18.390 -15.712 1.00 89.19 72 LEU A CA 1
ATOM 541 C C . LEU A 1 72 ? 5.142 -17.828 -17.106 1.00 89.19 72 LEU A C 1
ATOM 543 O O . LEU A 1 72 ? 4.484 -18.509 -17.883 1.00 89.19 72 LEU A O 1
ATOM 547 N N . GLN A 1 73 ? 5.567 -16.593 -17.411 1.00 84.50 73 GLN A N 1
ATOM 548 C CA . GLN A 1 73 ? 5.330 -15.903 -18.689 1.00 84.50 73 GLN A CA 1
ATOM 549 C C . GLN A 1 73 ? 3.848 -15.814 -19.107 1.00 84.50 73 GLN A C 1
ATOM 551 O O . GLN A 1 73 ? 3.536 -15.520 -20.259 1.00 84.50 73 GLN A O 1
ATOM 556 N N . VAL A 1 74 ? 2.915 -16.010 -18.169 1.00 86.00 74 VAL A N 1
ATOM 557 C CA . VAL A 1 74 ? 1.480 -15.872 -18.431 1.00 86.00 74 VAL A CA 1
ATOM 558 C C . VAL A 1 74 ? 1.145 -14.381 -18.530 1.00 86.00 74 VAL A C 1
ATOM 560 O O . VAL A 1 74 ? 1.323 -13.644 -17.549 1.00 86.00 74 VAL A O 1
ATOM 563 N N . PRO A 1 75 ? 0.647 -13.903 -19.683 1.00 83.88 75 PRO A N 1
ATOM 564 C CA . PRO A 1 75 ? 0.328 -12.496 -19.851 1.00 83.88 75 PRO A CA 1
ATOM 565 C C . PRO A 1 75 ? -0.809 -12.093 -18.903 1.00 83.88 75 PRO A C 1
ATOM 567 O O . PRO A 1 75 ? -1.706 -12.873 -18.596 1.00 83.88 75 PRO A O 1
ATOM 570 N N . TYR A 1 76 ? -0.761 -10.852 -18.419 1.00 84.69 76 TYR A N 1
ATOM 571 C CA . TYR A 1 76 ? -1.779 -10.214 -17.570 1.00 84.69 76 TYR A CA 1
ATOM 572 C C . TYR A 1 76 ? -2.021 -10.804 -16.165 1.00 84.69 76 TYR A C 1
ATOM 574 O O . TYR A 1 76 ? -2.638 -10.133 -15.339 1.00 84.69 76 TYR A O 1
ATOM 582 N N . LEU A 1 77 ? -1.495 -11.985 -15.825 1.00 88.88 77 LEU A N 1
ATOM 583 C CA . LEU A 1 77 ? -1.693 -12.608 -14.505 1.00 88.88 77 LEU A CA 1
ATOM 584 C C . LEU A 1 77 ? -1.163 -11.742 -13.343 1.00 88.88 77 LEU A C 1
ATOM 586 O O . LEU A 1 77 ? -1.729 -11.733 -12.250 1.00 88.88 77 LEU A O 1
ATOM 590 N N . HIS A 1 78 ? -0.123 -10.943 -13.592 1.00 86.25 78 HIS A N 1
ATOM 591 C CA . HIS A 1 78 ? 0.434 -10.003 -12.616 1.00 86.25 78 HIS A CA 1
ATOM 592 C C . HIS A 1 78 ? -0.587 -8.944 -12.165 1.00 86.25 78 HIS A C 1
ATOM 594 O O . HIS A 1 78 ? -0.525 -8.494 -11.021 1.00 86.25 78 HIS A O 1
ATOM 600 N N . TRP A 1 79 ? -1.565 -8.581 -13.007 1.00 86.25 79 TRP A N 1
ATOM 601 C CA . TRP A 1 79 ? -2.625 -7.638 -12.632 1.00 86.25 79 TRP A CA 1
ATOM 602 C C . TRP A 1 79 ? -3.526 -8.189 -11.533 1.00 86.25 79 TRP A C 1
ATOM 604 O O . TRP A 1 79 ? -3.866 -7.453 -10.610 1.00 86.25 79 TRP A O 1
ATOM 614 N N . LEU A 1 80 ? -3.867 -9.479 -11.596 1.00 89.88 80 LEU A N 1
ATOM 615 C CA . LEU A 1 80 ? -4.688 -10.132 -10.575 1.00 89.88 80 LEU A CA 1
ATOM 616 C C . LEU A 1 80 ? -3.965 -10.167 -9.228 1.00 89.88 80 LEU A C 1
ATOM 618 O O . LEU A 1 80 ? -4.568 -9.864 -8.199 1.00 89.88 80 LEU A O 1
ATOM 622 N N . VAL A 1 81 ? -2.659 -10.454 -9.240 1.00 91.81 81 VAL A N 1
ATOM 623 C CA . VAL A 1 81 ? -1.827 -10.440 -8.028 1.00 91.81 81 VAL A CA 1
ATOM 624 C C . VAL A 1 81 ? -1.783 -9.041 -7.410 1.00 91.81 81 VAL A C 1
ATOM 626 O O . VAL A 1 81 ? -2.023 -8.894 -6.213 1.00 91.81 81 VAL A O 1
ATOM 629 N N . MET A 1 82 ? -1.533 -8.000 -8.213 1.00 89.81 82 MET A N 1
ATOM 630 C CA . MET A 1 82 ? -1.481 -6.620 -7.716 1.00 89.81 82 MET A CA 1
ATOM 631 C C . MET A 1 82 ? -2.840 -6.138 -7.194 1.00 89.81 82 MET A C 1
ATOM 633 O O . MET A 1 82 ? -2.906 -5.560 -6.110 1.00 89.81 82 MET A O 1
ATOM 637 N N . ALA A 1 83 ? -3.930 -6.405 -7.920 1.00 90.12 83 ALA A N 1
ATOM 638 C CA . ALA A 1 83 ? -5.277 -6.042 -7.485 1.00 90.12 83 ALA A CA 1
ATOM 639 C C . ALA A 1 83 ? -5.654 -6.753 -6.176 1.00 90.12 83 ALA A C 1
ATOM 641 O O . ALA A 1 83 ? -6.127 -6.11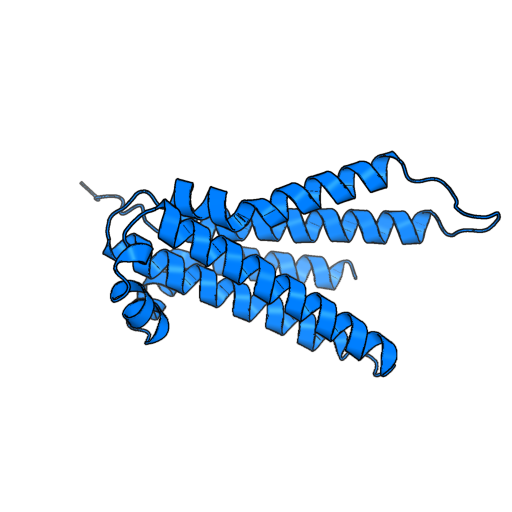1 -5.237 1.00 90.12 83 ALA A O 1
ATOM 642 N N . GLY A 1 84 ? -5.377 -8.058 -6.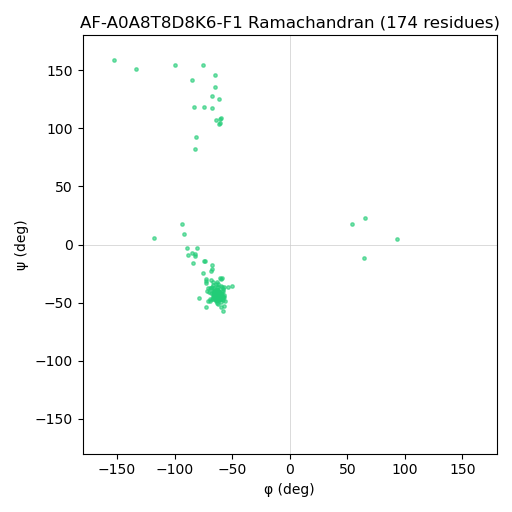080 1.00 93.62 84 GLY A N 1
ATOM 643 C CA . GLY A 1 84 ? -5.599 -8.840 -4.865 1.00 93.62 84 GLY A CA 1
ATOM 644 C C . GLY A 1 84 ? -4.806 -8.307 -3.671 1.00 93.62 84 GLY A C 1
ATOM 645 O O . GLY A 1 84 ? -5.363 -8.158 -2.584 1.00 93.62 84 GLY A O 1
ATOM 646 N N . ALA A 1 85 ? -3.538 -7.937 -3.878 1.00 93.69 85 ALA A N 1
ATOM 647 C CA . ALA A 1 85 ? -2.700 -7.346 -2.838 1.00 93.69 85 ALA A CA 1
ATOM 648 C C . ALA A 1 85 ? -3.264 -6.012 -2.318 1.00 93.69 85 ALA A C 1
ATOM 650 O O . ALA A 1 85 ? -3.298 -5.793 -1.105 1.00 93.69 85 ALA A O 1
ATOM 651 N N . VAL A 1 86 ? -3.759 -5.143 -3.208 1.00 93.12 86 VAL A N 1
ATOM 652 C CA . VAL A 1 86 ? -4.397 -3.872 -2.822 1.00 93.12 86 VAL A CA 1
ATOM 653 C C . VAL A 1 86 ? -5.672 -4.126 -2.019 1.00 93.12 86 VAL A C 1
ATOM 655 O O . VAL A 1 86 ? -5.830 -3.561 -0.937 1.00 93.12 86 VAL A O 1
ATOM 658 N N . VAL A 1 87 ? -6.558 -5.006 -2.498 1.00 94.06 87 VAL A N 1
ATOM 659 C CA . VAL A 1 87 ? -7.823 -5.328 -1.815 1.00 94.06 87 VAL A CA 1
ATOM 660 C C . VAL A 1 87 ? -7.568 -5.918 -0.426 1.00 94.06 87 VAL A C 1
ATOM 662 O O . VAL A 1 87 ? -8.169 -5.465 0.549 1.00 94.06 87 VAL A O 1
ATOM 665 N N . ALA A 1 88 ? -6.646 -6.879 -0.315 1.00 95.44 88 ALA A N 1
ATOM 666 C CA . ALA A 1 88 ? -6.282 -7.494 0.959 1.00 95.44 88 ALA A CA 1
ATOM 667 C C . ALA A 1 88 ? -5.700 -6.469 1.944 1.00 95.44 88 ALA A C 1
ATOM 669 O O . ALA A 1 88 ? -6.098 -6.445 3.111 1.00 95.44 88 ALA A O 1
ATOM 670 N N . SER A 1 89 ? -4.815 -5.586 1.466 1.00 95.50 89 SER A N 1
ATOM 671 C CA . SER A 1 89 ? -4.211 -4.524 2.281 1.00 95.50 89 SER A CA 1
ATOM 672 C C . SER A 1 89 ? -5.272 -3.558 2.803 1.00 95.50 89 SER A C 1
ATOM 674 O O . SER A 1 89 ? -5.377 -3.345 4.010 1.00 95.50 89 SER A O 1
ATOM 676 N N . VAL A 1 90 ? -6.129 -3.043 1.916 1.00 94.75 90 VAL A N 1
ATOM 677 C CA . VAL A 1 90 ? -7.225 -2.132 2.275 1.00 94.75 90 VAL A CA 1
ATOM 678 C C . VAL A 1 90 ? -8.165 -2.771 3.294 1.00 94.75 90 VAL A C 1
ATOM 680 O O . VAL A 1 90 ? -8.520 -2.134 4.285 1.00 94.75 90 VAL A O 1
ATOM 683 N N . TYR A 1 91 ? -8.552 -4.030 3.094 1.00 94.88 91 TYR A N 1
ATOM 684 C CA . TYR A 1 91 ? -9.424 -4.743 4.025 1.00 94.88 91 TYR A CA 1
ATOM 685 C C . TYR A 1 91 ? -8.790 -4.893 5.419 1.00 94.88 91 TYR A C 1
ATOM 687 O O . TYR A 1 91 ? -9.454 -4.643 6.431 1.00 94.88 91 TYR A O 1
ATOM 695 N N . LEU A 1 92 ? -7.496 -5.221 5.492 1.00 94.75 92 LEU A N 1
ATOM 696 C CA . LEU A 1 92 ? -6.748 -5.281 6.751 1.00 94.75 92 LEU A CA 1
ATOM 697 C C . LEU A 1 92 ? -6.666 -3.915 7.441 1.00 94.75 92 LEU A C 1
ATOM 699 O O . LEU A 1 92 ? -6.845 -3.827 8.661 1.00 94.75 92 LEU A O 1
ATOM 703 N N . TRP A 1 93 ? -6.459 -2.842 6.677 1.00 95.50 93 TRP A N 1
ATOM 704 C CA . TRP A 1 93 ? -6.453 -1.477 7.204 1.00 95.50 93 TRP A CA 1
ATOM 705 C C . TRP A 1 93 ? -7.822 -1.081 7.756 1.00 95.50 93 TRP A C 1
ATOM 707 O O . TRP A 1 93 ? -7.892 -0.515 8.844 1.00 95.50 93 TRP A O 1
ATOM 717 N N . LEU A 1 94 ? -8.913 -1.435 7.072 1.00 94.12 94 LEU A N 1
ATOM 718 C CA . LEU A 1 94 ? -10.278 -1.194 7.547 1.00 94.12 94 LEU A CA 1
ATOM 719 C C . LEU A 1 94 ? -10.574 -1.955 8.848 1.00 94.12 94 LEU A C 1
ATOM 721 O O . LEU A 1 94 ? -11.101 -1.362 9.789 1.00 94.12 94 LEU A O 1
ATOM 725 N N . CYS A 1 95 ? -10.197 -3.235 8.944 1.00 93.50 95 CYS A N 1
ATOM 726 C CA . CYS A 1 95 ? -10.390 -4.030 10.164 1.00 93.50 95 CYS A CA 1
ATOM 727 C C . CYS A 1 95 ? -9.573 -3.474 11.341 1.00 93.50 95 CYS A C 1
ATOM 729 O O . CYS A 1 95 ? -10.075 -3.357 12.460 1.00 93.50 95 CYS A O 1
ATOM 731 N N . THR A 1 96 ? -8.326 -3.073 11.081 1.00 92.75 96 THR A N 1
ATOM 732 C CA . THR A 1 96 ? -7.452 -2.438 12.079 1.00 92.75 96 THR A CA 1
ATOM 733 C C . THR A 1 96 ? -8.042 -1.106 12.542 1.00 92.75 96 THR A C 1
ATOM 735 O O . THR A 1 96 ? -8.142 -0.858 13.743 1.00 92.75 96 THR A O 1
ATOM 738 N N . ALA A 1 97 ? -8.501 -0.271 11.605 1.00 92.31 97 ALA A N 1
ATOM 739 C CA . ALA A 1 97 ? -9.156 0.998 11.897 1.00 92.31 97 ALA A CA 1
ATOM 740 C C . ALA A 1 97 ? -10.429 0.808 12.735 1.00 92.31 97 ALA A C 1
ATOM 742 O O . ALA A 1 97 ? -10.640 1.541 13.701 1.00 92.31 97 ALA A O 1
ATOM 743 N N . ALA A 1 98 ? -11.248 -0.198 12.414 1.00 91.25 98 ALA A N 1
ATOM 744 C CA . ALA A 1 98 ? -12.445 -0.535 13.178 1.00 91.25 98 ALA A CA 1
ATOM 745 C C . ALA A 1 98 ? -12.108 -0.959 14.611 1.00 91.25 98 ALA A C 1
ATOM 747 O O . ALA A 1 98 ? -12.681 -0.422 15.558 1.00 91.25 98 ALA A O 1
ATOM 748 N N . ALA A 1 99 ? -11.127 -1.845 14.795 1.00 90.69 99 ALA A N 1
ATOM 749 C CA . ALA A 1 99 ? -10.689 -2.269 16.123 1.00 90.69 99 ALA A CA 1
ATOM 750 C C . ALA A 1 99 ? -10.113 -1.098 16.947 1.00 90.69 99 ALA A C 1
ATOM 752 O O . ALA A 1 99 ? -10.417 -0.957 18.134 1.00 90.69 99 ALA A O 1
ATOM 753 N N . CYS A 1 100 ? -9.331 -0.210 16.325 1.00 89.00 100 CYS A N 1
ATOM 754 C CA . CYS A 1 100 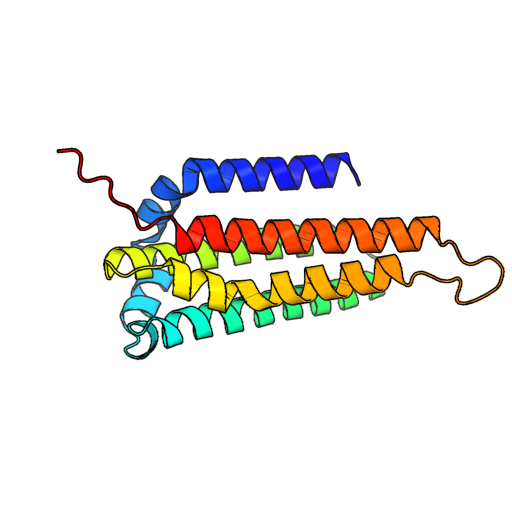? -8.830 0.999 16.981 1.00 89.00 100 CYS A CA 1
ATOM 755 C C . CYS A 1 100 ? -9.953 1.984 17.347 1.00 89.00 100 CYS A C 1
ATOM 757 O O . CYS A 1 100 ? -9.899 2.588 18.422 1.00 89.00 100 CYS A O 1
ATOM 759 N N . ARG A 1 101 ? -10.982 2.112 16.497 1.00 87.31 101 ARG A N 1
ATOM 760 C CA . ARG A 1 101 ? -12.161 2.954 16.746 1.00 87.31 101 ARG A CA 1
ATOM 761 C C . ARG A 1 101 ? -12.981 2.449 17.928 1.00 87.31 101 ARG A C 1
ATOM 763 O O . ARG A 1 101 ? -13.309 3.255 18.792 1.00 87.31 101 ARG A O 1
ATOM 770 N N . VAL A 1 102 ? -13.246 1.142 18.014 1.00 85.44 102 VAL A N 1
ATOM 771 C CA . VAL A 1 102 ? -13.959 0.535 19.159 1.00 85.44 102 VAL A CA 1
ATOM 772 C C . VAL A 1 102 ? -13.238 0.822 20.479 1.00 85.44 102 VAL A C 1
ATOM 774 O O . VAL A 1 102 ? -13.876 1.083 21.492 1.00 85.44 102 VAL A O 1
ATOM 777 N N . ARG A 1 103 ? -11.902 0.842 20.464 1.00 80.81 103 ARG A N 1
ATOM 778 C CA . ARG A 1 103 ? -11.083 1.155 21.643 1.00 80.81 103 ARG A CA 1
ATOM 779 C C . ARG A 1 103 ? -11.075 2.645 22.024 1.00 80.81 103 ARG A C 1
ATOM 781 O O . ARG A 1 103 ? -10.582 2.985 23.095 1.00 80.81 103 ARG A O 1
ATOM 788 N N . GLY A 1 104 ? -11.536 3.544 21.151 1.00 72.75 104 GLY A N 1
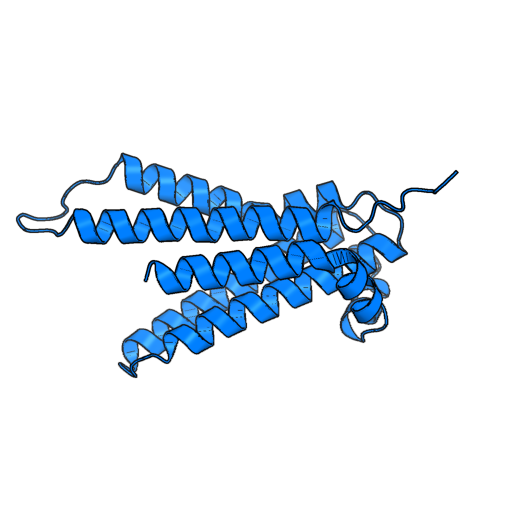ATOM 789 C CA . GLY A 1 104 ? -11.522 4.993 21.389 1.00 72.75 104 GLY A CA 1
ATOM 790 C C . GLY A 1 104 ? -10.119 5.614 21.484 1.00 72.75 104 GLY A C 1
ATOM 791 O O . GLY A 1 104 ? -9.959 6.665 22.100 1.00 72.75 104 GLY A O 1
ATOM 792 N N . ARG A 1 105 ? -9.081 4.975 20.918 1.00 68.62 105 ARG A N 1
ATOM 793 C CA . ARG A 1 105 ? -7.683 5.446 21.008 1.00 68.62 105 ARG A CA 1
ATOM 794 C C . ARG A 1 105 ? -7.206 6.197 19.766 1.00 68.62 105 ARG A C 1
ATOM 796 O O . ARG A 1 105 ? -7.655 5.957 18.644 1.00 68.62 105 ARG A O 1
ATOM 803 N N . HIS A 1 106 ? -6.221 7.075 19.975 1.00 65.56 106 HIS A N 1
ATOM 804 C CA . HIS A 1 106 ? -5.551 7.824 18.912 1.00 65.56 106 HIS A CA 1
ATOM 805 C C . HIS A 1 106 ? -4.869 6.884 17.911 1.00 65.56 106 HIS A C 1
ATOM 807 O O . HIS A 1 106 ? -3.788 6.351 18.146 1.00 65.56 106 HIS A O 1
ATOM 813 N N . SER A 1 107 ? -5.491 6.731 16.745 1.00 82.75 107 SER A N 1
ATOM 814 C CA . SER A 1 107 ? -5.072 5.754 15.736 1.00 82.75 107 SER A CA 1
ATOM 815 C C . SER A 1 107 ? -3.917 6.244 14.849 1.00 82.75 107 SER A C 1
ATOM 817 O O . SER A 1 107 ? -3.335 5.463 14.104 1.00 82.75 107 SER A O 1
ATOM 819 N N . VAL A 1 108 ? -3.527 7.522 14.944 1.00 89.38 108 VAL A N 1
ATOM 820 C CA . VAL A 1 108 ? -2.443 8.103 14.126 1.00 89.38 108 VAL A CA 1
ATOM 821 C C . VAL A 1 108 ? -1.088 7.461 14.432 1.00 89.38 108 VAL A C 1
ATOM 823 O O . VAL A 1 108 ? -0.344 7.169 13.504 1.00 89.38 108 VAL A O 1
ATOM 826 N N . ARG A 1 109 ? -0.771 7.175 15.706 1.00 89.44 109 ARG A N 1
ATOM 827 C CA . ARG A 1 109 ? 0.496 6.504 16.068 1.00 89.44 109 ARG A CA 1
ATOM 828 C C . ARG A 1 109 ? 0.559 5.082 15.512 1.00 89.44 109 ARG A C 1
ATOM 830 O O . ARG A 1 109 ? 1.584 4.684 14.973 1.00 89.44 109 ARG A O 1
ATOM 837 N N . VAL A 1 110 ? -0.555 4.352 15.612 1.00 92.75 110 VAL A N 1
ATOM 838 C CA . VAL A 1 110 ? -0.720 3.006 15.039 1.00 92.75 110 VAL A CA 1
ATOM 839 C C . VAL A 1 110 ? -0.482 3.048 13.532 1.00 92.75 110 VAL A C 1
ATOM 841 O O . VAL A 1 110 ? 0.285 2.246 13.005 1.00 92.75 110 VAL A O 1
ATOM 844 N N . ALA A 1 111 ? -1.106 4.015 12.859 1.00 93.25 111 ALA A N 1
ATOM 845 C CA . ALA A 1 111 ? -1.007 4.180 11.422 1.00 93.25 111 ALA A CA 1
ATOM 846 C C . ALA A 1 111 ? 0.416 4.540 10.975 1.00 93.25 111 ALA A C 1
ATOM 848 O O . ALA A 1 111 ? 0.924 3.887 10.075 1.00 93.25 111 ALA A O 1
ATOM 849 N N . LEU A 1 112 ? 1.079 5.500 11.633 1.00 94.00 112 LEU A N 1
ATOM 850 C CA . LEU A 1 112 ? 2.466 5.882 11.331 1.00 94.00 112 LEU A CA 1
ATOM 851 C C . LEU A 1 112 ? 3.440 4.716 11.514 1.00 94.00 112 LEU A C 1
ATOM 853 O O . LEU A 1 112 ? 4.290 4.489 10.657 1.00 94.00 112 LEU A O 1
ATOM 857 N N . LEU A 1 113 ? 3.304 3.960 12.610 1.00 94.69 113 LEU A N 1
ATOM 858 C CA . LEU A 1 113 ? 4.156 2.799 12.850 1.00 94.69 113 LEU A CA 1
ATOM 859 C C . LEU A 1 113 ? 3.941 1.744 11.758 1.00 94.69 113 LEU A C 1
ATOM 861 O O . LEU A 1 113 ? 4.904 1.264 11.166 1.00 94.69 113 LEU A O 1
ATOM 865 N N . GLY A 1 114 ? 2.681 1.434 11.445 1.00 92.19 114 GLY A N 1
ATOM 866 C CA . GLY A 1 114 ? 2.332 0.406 10.470 1.00 92.19 114 GLY A CA 1
ATOM 867 C C . GLY A 1 114 ? 2.599 0.774 9.009 1.00 92.19 114 GLY A C 1
ATOM 868 O O . GLY A 1 114 ? 2.907 -0.111 8.213 1.00 92.19 114 GLY A O 1
ATOM 869 N N . SER A 1 115 ? 2.495 2.051 8.630 1.00 94.44 115 SER A N 1
ATOM 870 C CA . SER A 1 115 ? 2.746 2.518 7.259 1.00 94.44 115 SER A CA 1
ATOM 871 C C . SER A 1 115 ? 4.209 2.884 6.991 1.00 94.44 115 SER A C 1
ATOM 873 O O . SER A 1 115 ? 4.579 3.082 5.833 1.00 94.44 115 SER A O 1
ATOM 875 N N . SER A 1 116 ? 5.057 2.926 8.023 1.00 95.00 116 SER A N 1
ATOM 876 C CA . SER A 1 116 ? 6.476 3.284 7.909 1.00 95.00 116 SER A CA 1
ATOM 877 C C . SER A 1 116 ? 7.278 2.534 6.825 1.00 95.00 116 SER A C 1
ATOM 879 O O . SER A 1 116 ? 8.085 3.201 6.174 1.00 95.00 116 SER A O 1
ATOM 881 N N . PRO A 1 117 ? 7.056 1.235 6.507 1.00 95.00 117 PRO A N 1
ATOM 882 C CA . PRO A 1 117 ? 7.805 0.569 5.436 1.00 95.00 117 PRO A CA 1
ATOM 883 C C . PRO A 1 117 ? 7.578 1.209 4.071 1.00 95.00 117 PRO A C 1
ATOM 885 O O . PRO A 1 117 ? 8.502 1.307 3.272 1.00 95.00 117 PRO A O 1
ATOM 888 N N . TYR A 1 118 ? 6.355 1.674 3.807 1.00 95.38 118 TYR A N 1
ATOM 889 C CA . TYR A 1 118 ? 6.022 2.322 2.544 1.00 95.38 118 TYR A CA 1
ATOM 890 C C . TYR A 1 118 ? 6.730 3.669 2.408 1.00 95.38 118 TYR A C 1
ATOM 892 O O . TYR A 1 118 ? 7.212 3.995 1.329 1.00 95.38 118 TYR A O 1
ATOM 900 N N . LEU A 1 119 ? 6.854 4.419 3.508 1.00 95.12 119 LEU A N 1
ATOM 901 C CA . LEU A 1 119 ? 7.604 5.674 3.525 1.00 95.12 119 LEU A CA 1
ATOM 902 C C . LEU A 1 119 ? 9.103 5.439 3.292 1.00 95.12 119 LEU A C 1
ATOM 904 O O . LEU A 1 119 ? 9.718 6.142 2.494 1.00 95.12 119 LEU A O 1
ATOM 908 N N . LEU A 1 120 ? 9.677 4.425 3.949 1.00 95.88 120 LEU A N 1
ATOM 909 C CA . LEU A 1 120 ? 11.078 4.041 3.757 1.00 95.88 120 LEU A CA 1
ATOM 910 C C . LEU A 1 120 ? 11.350 3.577 2.321 1.00 95.88 120 LEU A C 1
ATOM 912 O O . LEU A 1 120 ? 12.354 3.969 1.733 1.00 95.88 120 LEU A O 1
ATOM 916 N N . LEU A 1 121 ? 10.444 2.792 1.730 1.00 94.88 121 LEU A N 1
ATOM 917 C CA . LEU A 1 121 ? 10.550 2.365 0.334 1.00 94.88 121 LEU A CA 1
ATOM 918 C C . LEU A 1 121 ? 10.427 3.539 -0.639 1.00 94.88 121 LEU A C 1
ATOM 920 O O . LEU A 1 121 ? 11.219 3.629 -1.572 1.00 94.88 121 LEU A O 1
ATOM 924 N N . ALA A 1 122 ? 9.487 4.459 -0.409 1.00 96.19 122 ALA A N 1
ATOM 925 C CA . ALA A 1 122 ? 9.352 5.663 -1.224 1.00 96.19 122 ALA A CA 1
ATOM 926 C C . ALA A 1 122 ? 10.648 6.488 -1.207 1.00 96.19 122 ALA A C 1
ATOM 928 O O . ALA A 1 122 ? 11.135 6.898 -2.262 1.00 96.19 122 ALA A O 1
ATOM 929 N N . ALA A 1 123 ? 11.248 6.675 -0.027 1.00 96.62 123 ALA A N 1
ATOM 930 C CA . ALA A 1 123 ? 12.539 7.342 0.118 1.00 96.62 123 ALA A CA 1
ATOM 931 C C . ALA A 1 123 ? 13.670 6.580 -0.596 1.00 96.62 123 ALA A C 1
ATOM 933 O O . ALA A 1 123 ? 14.437 7.186 -1.342 1.00 96.62 123 ALA A O 1
ATOM 934 N N . ALA A 1 124 ? 13.744 5.254 -0.439 1.00 96.31 124 ALA A N 1
ATOM 935 C CA . ALA A 1 124 ? 14.755 4.422 -1.090 1.00 96.31 124 ALA A CA 1
ATOM 936 C C . ALA A 1 124 ? 14.658 4.477 -2.625 1.00 96.31 124 ALA A C 1
ATOM 938 O O . ALA A 1 124 ? 15.672 4.645 -3.301 1.00 96.31 124 ALA A O 1
ATOM 939 N N . PHE A 1 125 ? 13.453 4.388 -3.193 1.00 95.88 125 PHE A N 1
ATOM 940 C CA . PHE A 1 125 ? 13.253 4.509 -4.639 1.00 95.88 125 PHE A CA 1
ATOM 941 C C . PHE A 1 125 ? 13.541 5.920 -5.148 1.00 95.88 125 PHE A C 1
ATOM 943 O O . PHE A 1 125 ? 14.127 6.059 -6.218 1.00 95.88 125 PHE A O 1
ATOM 950 N N . SER A 1 126 ? 13.208 6.953 -4.371 1.00 95.81 126 SER A N 1
ATOM 951 C CA . SER A 1 126 ? 13.537 8.343 -4.711 1.00 95.81 126 SER A CA 1
ATOM 952 C C . SER A 1 126 ? 15.052 8.562 -4.739 1.00 95.81 126 SER A C 1
ATOM 954 O O . SER A 1 126 ? 15.572 9.182 -5.662 1.00 95.81 126 SER A O 1
ATOM 956 N N . TYR A 1 127 ? 15.775 7.983 -3.774 1.00 96.44 127 TYR A N 1
ATOM 957 C CA . TYR A 1 127 ? 17.236 7.992 -3.754 1.00 96.44 127 TYR A CA 1
ATOM 958 C C . TYR A 1 127 ? 17.827 7.267 -4.972 1.00 96.44 127 TYR A C 1
ATOM 960 O O . TYR A 1 127 ? 18.700 7.810 -5.646 1.00 96.44 127 TYR A O 1
ATOM 968 N N . ARG A 1 128 ? 17.311 6.076 -5.320 1.00 94.19 128 ARG A N 1
ATOM 969 C CA . ARG A 1 128 ? 17.756 5.351 -6.526 1.00 94.19 128 ARG A CA 1
ATOM 970 C C . ARG A 1 128 ? 17.444 6.099 -7.821 1.00 94.19 128 ARG A C 1
ATOM 972 O O . ARG A 1 128 ? 18.225 6.001 -8.758 1.00 94.19 128 ARG A O 1
ATOM 979 N N . LEU A 1 129 ? 16.333 6.830 -7.876 1.00 94.31 129 LEU A N 1
ATOM 980 C CA . LEU A 1 129 ? 15.966 7.650 -9.030 1.00 94.31 129 LEU A CA 1
ATOM 981 C C . LEU A 1 129 ? 16.917 8.839 -9.202 1.00 94.31 129 LEU A C 1
ATOM 983 O O . LEU A 1 129 ? 17.332 9.124 -10.318 1.00 94.31 129 LEU A O 1
ATOM 987 N N . ALA A 1 130 ? 17.300 9.501 -8.107 1.00 93.62 130 ALA A N 1
ATOM 988 C CA . ALA A 1 130 ? 18.256 10.608 -8.144 1.00 93.62 130 ALA A CA 1
ATOM 989 C C . ALA A 1 130 ? 19.672 10.159 -8.552 1.00 93.62 130 ALA A C 1
ATOM 991 O O . ALA A 1 130 ? 20.397 10.915 -9.191 1.00 93.62 130 ALA A O 1
ATOM 992 N N . GLY A 1 131 ? 20.059 8.932 -8.193 1.00 91.94 131 GLY A N 1
ATOM 993 C CA . GLY A 1 131 ? 21.344 8.326 -8.552 1.00 91.94 131 GLY A CA 1
ATOM 994 C C . GLY A 1 131 ? 21.323 7.478 -9.827 1.00 91.94 131 GLY A C 1
ATOM 995 O O . GLY A 1 131 ? 22.207 6.639 -9.991 1.00 91.94 131 GLY A O 1
ATOM 996 N N . LEU A 1 132 ? 20.311 7.622 -10.690 1.00 89.44 132 LEU A N 1
ATOM 997 C CA . LEU A 1 132 ? 20.159 6.766 -11.865 1.00 89.44 132 LEU A CA 1
ATOM 998 C C . LEU A 1 132 ? 21.283 7.031 -12.880 1.00 89.44 132 LEU A C 1
ATOM 1000 O O . LEU A 1 132 ? 21.405 8.128 -13.421 1.00 89.44 132 LEU A O 1
ATOM 1004 N N . GLN A 1 133 ? 22.097 6.010 -13.136 1.00 88.12 133 GLN A N 1
ATOM 1005 C CA . GLN A 1 133 ? 23.194 6.025 -14.102 1.00 88.12 133 GLN A CA 1
ATOM 1006 C C . GLN A 1 133 ? 23.137 4.752 -14.953 1.00 88.12 133 GLN A C 1
ATOM 1008 O O . GLN A 1 133 ? 22.650 3.728 -14.465 1.00 88.12 133 GLN A O 1
ATOM 1013 N N . PRO A 1 134 ? 23.607 4.795 -16.211 1.00 83.12 134 PRO A N 1
ATOM 1014 C CA . PRO A 1 134 ? 23.574 3.631 -17.089 1.00 83.12 134 PRO A CA 1
ATOM 1015 C C . PRO A 1 134 ? 24.522 2.562 -16.557 1.00 83.12 134 PRO A C 1
ATOM 1017 O O . PRO A 1 134 ? 25.692 2.842 -16.297 1.00 83.12 134 PRO A O 1
ATOM 1020 N N . ALA A 1 135 ? 24.024 1.334 -16.398 1.00 80.75 135 ALA A N 1
ATOM 1021 C CA . ALA A 1 135 ? 24.863 0.221 -15.962 1.00 80.75 135 ALA A CA 1
ATOM 1022 C C . ALA A 1 135 ? 25.778 -0.283 -17.095 1.00 80.75 135 ALA A C 1
ATOM 1024 O O . ALA A 1 135 ? 26.832 -0.864 -16.833 1.00 80.75 135 ALA A O 1
ATOM 1025 N N . TYR A 1 136 ? 25.382 -0.053 -18.352 1.00 83.88 136 TYR A N 1
ATOM 1026 C CA . TYR A 1 136 ? 26.109 -0.431 -19.564 1.00 83.88 136 TYR A CA 1
ATOM 1027 C C . TYR A 1 136 ? 25.766 0.512 -20.733 1.00 83.88 136 TYR A C 1
ATOM 1029 O O . TYR A 1 136 ? 24.726 1.178 -20.718 1.00 83.88 136 TYR A O 1
ATOM 1037 N N . PRO A 1 137 ? 26.623 0.594 -21.767 1.00 75.00 137 PRO A N 1
ATOM 1038 C CA . PRO A 1 137 ? 26.309 1.355 -22.971 1.00 75.00 137 PRO A CA 1
ATOM 1039 C C . PRO A 1 137 ? 25.062 0.780 -23.662 1.00 75.00 137 PRO A C 1
ATOM 1041 O O . PRO A 1 137 ? 25.010 -0.410 -23.966 1.00 75.00 137 PRO A O 1
ATOM 1044 N N . GLY A 1 138 ? 24.063 1.634 -23.905 1.00 79.75 138 GLY A N 1
ATOM 1045 C CA . GLY A 1 138 ? 22.778 1.256 -24.511 1.00 79.75 138 GLY A CA 1
ATOM 1046 C C . GLY A 1 138 ? 21.656 0.918 -23.521 1.00 79.75 138 GLY A C 1
ATOM 1047 O O . GLY A 1 138 ? 20.583 0.515 -23.958 1.00 79.75 138 GLY A O 1
ATOM 1048 N N . ASP A 1 139 ? 21.884 1.077 -22.214 1.00 82.69 139 ASP A N 1
ATOM 1049 C CA . ASP A 1 139 ? 20.865 0.845 -21.185 1.00 82.69 139 ASP A CA 1
ATOM 1050 C C . ASP A 1 139 ? 19.698 1.848 -21.292 1.00 82.69 139 ASP A C 1
ATOM 1052 O O . ASP A 1 139 ? 19.908 3.056 -21.456 1.00 82.69 139 ASP A O 1
ATOM 1056 N N . ASP A 1 140 ? 18.459 1.358 -21.189 1.00 87.06 140 ASP A N 1
ATOM 1057 C CA . ASP A 1 140 ? 17.256 2.189 -21.309 1.00 87.06 140 ASP A CA 1
ATOM 1058 C C . ASP A 1 140 ? 16.943 2.880 -19.976 1.00 87.06 140 ASP A C 1
ATOM 1060 O O . ASP A 1 140 ? 16.104 2.462 -19.167 1.00 87.06 140 ASP A O 1
ATOM 1064 N N . LEU A 1 141 ? 17.642 3.993 -19.762 1.00 89.31 141 LEU A N 1
ATOM 1065 C CA . LEU A 1 141 ? 17.466 4.852 -18.595 1.00 89.31 141 LEU A CA 1
ATOM 1066 C C . LEU A 1 141 ? 16.043 5.396 -18.462 1.00 89.31 141 LEU A C 1
ATOM 1068 O O . LEU A 1 141 ? 15.591 5.653 -17.345 1.00 89.31 141 LEU A O 1
ATOM 1072 N N . VAL A 1 142 ? 15.323 5.562 -19.573 1.00 89.50 142 VAL A N 1
ATOM 1073 C CA . VAL A 1 142 ? 13.956 6.088 -19.552 1.00 89.50 142 VAL A CA 1
ATOM 1074 C C . VAL A 1 142 ? 13.018 5.044 -18.959 1.00 89.50 142 VAL A C 1
ATOM 1076 O O . VAL A 1 142 ? 12.272 5.355 -18.029 1.00 89.50 142 VAL A O 1
ATOM 1079 N N . MET A 1 143 ? 13.086 3.795 -19.424 1.00 88.88 143 MET A N 1
ATOM 1080 C CA . MET A 1 143 ? 12.304 2.693 -18.850 1.00 88.88 143 MET A CA 1
ATOM 1081 C C . MET A 1 143 ? 12.620 2.478 -17.365 1.00 88.88 143 MET A C 1
ATOM 1083 O O . MET A 1 143 ? 11.698 2.321 -16.556 1.00 88.88 143 MET A O 1
ATOM 1087 N N . ALA A 1 144 ? 13.899 2.537 -16.981 1.00 89.62 144 ALA A N 1
ATOM 1088 C CA . ALA A 1 144 ? 14.308 2.419 -15.583 1.00 89.62 144 ALA A CA 1
ATOM 1089 C C . ALA A 1 144 ? 13.745 3.559 -14.711 1.00 89.62 144 ALA A C 1
ATOM 1091 O O . ALA A 1 144 ? 13.192 3.306 -13.633 1.00 89.62 144 ALA A O 1
ATOM 1092 N N . ALA A 1 145 ? 13.814 4.806 -15.191 1.00 91.31 145 ALA A N 1
ATOM 1093 C CA . ALA A 1 145 ? 13.252 5.967 -14.505 1.00 91.31 145 ALA A CA 1
ATOM 1094 C C . ALA A 1 145 ? 11.729 5.856 -14.349 1.00 91.31 145 ALA A C 1
ATOM 1096 O O . ALA A 1 145 ? 11.205 6.077 -13.257 1.00 91.31 145 ALA A O 1
ATOM 1097 N N . VAL A 1 146 ? 11.013 5.453 -15.404 1.00 91.00 146 VAL A N 1
ATOM 1098 C CA . VAL A 1 146 ? 9.555 5.244 -15.369 1.00 91.00 146 VAL A CA 1
ATOM 1099 C C . VAL A 1 146 ? 9.176 4.198 -14.319 1.00 91.00 146 VAL A C 1
ATOM 1101 O O . VAL A 1 146 ? 8.235 4.414 -13.550 1.00 91.00 146 VAL A O 1
ATOM 1104 N N . GLY A 1 147 ? 9.925 3.095 -14.238 1.00 89.94 147 GLY A N 1
ATOM 1105 C CA . GLY A 1 147 ? 9.723 2.064 -13.220 1.00 89.94 147 GLY A CA 1
ATOM 1106 C C . GLY A 1 147 ? 9.899 2.595 -11.794 1.00 89.94 147 GLY A C 1
ATOM 1107 O O . GLY A 1 147 ? 9.049 2.355 -10.934 1.00 89.94 147 GLY A O 1
ATOM 1108 N N . LEU A 1 148 ? 10.961 3.367 -11.543 1.00 92.62 148 LEU A N 1
ATOM 1109 C CA . LEU A 1 148 ? 11.224 3.971 -10.232 1.00 92.62 148 LEU A CA 1
ATOM 1110 C C . LEU A 1 148 ? 10.179 5.027 -9.851 1.00 92.62 148 LEU A C 1
ATOM 1112 O O . LEU A 1 148 ? 9.709 5.024 -8.715 1.00 92.62 148 LEU A O 1
ATOM 1116 N N . ILE A 1 149 ? 9.751 5.877 -10.789 1.00 93.38 149 ILE A N 1
ATOM 1117 C CA . ILE A 1 149 ? 8.680 6.861 -10.564 1.00 93.38 149 ILE A CA 1
ATOM 1118 C C . ILE A 1 149 ? 7.374 6.151 -10.190 1.00 93.38 149 ILE A C 1
ATOM 1120 O O . ILE A 1 149 ? 6.714 6.535 -9.222 1.00 93.38 149 ILE A O 1
ATOM 1124 N N . ALA A 1 150 ? 7.014 5.084 -10.909 1.00 90.50 150 ALA A N 1
ATOM 1125 C CA . ALA A 1 150 ? 5.837 4.286 -10.584 1.00 90.50 150 ALA A CA 1
ATOM 1126 C C . ALA A 1 150 ? 5.949 3.648 -9.186 1.00 90.50 150 ALA A C 1
ATOM 1128 O O . ALA A 1 150 ? 4.981 3.662 -8.424 1.00 90.50 150 ALA A O 1
ATOM 1129 N N . ALA A 1 151 ? 7.130 3.147 -8.812 1.00 91.94 151 ALA A N 1
ATOM 1130 C CA . ALA A 1 151 ? 7.377 2.563 -7.495 1.00 91.94 151 ALA A CA 1
ATOM 1131 C C . ALA A 1 151 ? 7.269 3.595 -6.354 1.00 91.94 151 ALA A C 1
ATOM 1133 O O . ALA A 1 151 ? 6.658 3.308 -5.319 1.00 91.94 151 ALA A O 1
ATOM 1134 N N . VAL A 1 152 ? 7.795 4.811 -6.548 1.00 94.69 152 VAL A N 1
ATOM 1135 C CA . VAL A 1 152 ? 7.628 5.933 -5.605 1.00 94.69 152 VAL A CA 1
ATOM 1136 C C . VAL A 1 152 ? 6.151 6.289 -5.460 1.00 94.69 152 VAL A C 1
ATOM 1138 O O . VAL A 1 152 ? 5.653 6.387 -4.341 1.00 94.69 152 VAL A O 1
ATOM 1141 N N . LEU A 1 153 ? 5.424 6.422 -6.574 1.00 92.31 153 LEU A N 1
ATOM 1142 C CA . LEU A 1 153 ? 4.003 6.770 -6.557 1.00 92.31 153 LEU A CA 1
ATOM 1143 C C . LEU A 1 153 ? 3.177 5.730 -5.789 1.00 92.31 153 LEU A C 1
ATOM 1145 O O . LEU A 1 153 ? 2.402 6.086 -4.904 1.00 92.31 153 LEU A O 1
ATOM 1149 N N . VAL A 1 154 ? 3.356 4.442 -6.095 1.00 91.81 154 VAL A N 1
ATOM 1150 C CA . VAL A 1 154 ? 2.598 3.354 -5.458 1.00 91.81 154 VAL A CA 1
ATOM 1151 C C . VAL A 1 154 ? 2.878 3.288 -3.956 1.00 91.81 154 VAL A C 1
ATOM 1153 O O . VAL A 1 154 ? 1.942 3.163 -3.166 1.00 91.81 154 VAL A O 1
ATOM 1156 N N . THR A 1 155 ? 4.139 3.415 -3.538 1.00 94.81 155 THR A N 1
ATOM 1157 C CA . THR A 1 155 ? 4.496 3.373 -2.111 1.00 94.81 155 THR A CA 1
ATOM 1158 C C . THR A 1 155 ? 4.039 4.626 -1.360 1.00 94.81 155 THR A C 1
ATOM 1160 O O . THR A 1 155 ? 3.514 4.508 -0.253 1.00 94.81 155 THR A O 1
ATOM 1163 N N . ALA A 1 156 ? 4.107 5.810 -1.972 1.00 94.62 156 ALA A N 1
ATOM 1164 C CA . ALA A 1 156 ? 3.558 7.038 -1.397 1.00 94.62 156 ALA A CA 1
ATOM 1165 C C . ALA A 1 156 ? 2.030 6.967 -1.226 1.00 94.62 156 ALA A C 1
ATOM 1167 O O . ALA A 1 156 ? 1.503 7.313 -0.165 1.00 94.62 156 ALA A O 1
ATOM 1168 N N . VAL A 1 157 ? 1.307 6.460 -2.232 1.00 94.38 157 VAL A N 1
ATOM 1169 C CA . VAL A 1 157 ? -0.147 6.256 -2.151 1.00 94.38 157 VAL A CA 1
ATOM 1170 C C . VAL A 1 157 ? -0.490 5.212 -1.086 1.00 94.38 157 VAL A C 1
ATOM 1172 O O . VAL A 1 157 ? -1.401 5.443 -0.291 1.00 94.38 157 VAL A O 1
ATOM 1175 N N . ALA A 1 158 ? 0.248 4.102 -0.992 1.00 94.81 158 ALA A N 1
ATOM 1176 C CA . ALA A 1 158 ? 0.060 3.094 0.058 1.00 94.81 158 ALA A CA 1
ATOM 1177 C C . ALA A 1 158 ? 0.294 3.667 1.470 1.00 94.81 158 ALA A C 1
ATOM 1179 O O . ALA A 1 158 ? -0.496 3.426 2.386 1.00 94.81 158 ALA A O 1
ATOM 1180 N N . PHE A 1 159 ? 1.334 4.489 1.643 1.00 96.44 159 PHE A N 1
ATOM 1181 C CA . PHE A 1 159 ? 1.590 5.203 2.894 1.00 96.44 159 PHE A CA 1
ATOM 1182 C C . PHE A 1 159 ? 0.417 6.117 3.268 1.00 96.44 159 PHE A C 1
ATOM 1184 O O . PHE A 1 159 ? -0.129 6.007 4.370 1.00 96.44 159 PHE A O 1
ATOM 1191 N N . ALA A 1 160 ? 0.004 6.989 2.343 1.00 94.88 160 ALA A N 1
ATOM 1192 C CA . ALA A 1 160 ? -1.058 7.961 2.571 1.00 94.88 160 ALA A CA 1
ATOM 1193 C C . ALA A 1 160 ? -2.406 7.284 2.856 1.00 94.88 160 ALA A C 1
ATOM 1195 O O . ALA A 1 160 ? -3.128 7.684 3.764 1.00 94.88 160 ALA A O 1
ATOM 1196 N N . THR A 1 161 ? -2.744 6.227 2.124 1.00 94.69 161 THR A N 1
ATOM 1197 C CA . THR A 1 161 ? -4.011 5.500 2.290 1.00 94.69 161 THR A CA 1
ATOM 1198 C C . THR A 1 161 ? -4.100 4.763 3.610 1.00 94.69 161 THR A C 1
ATOM 1200 O O . THR A 1 161 ? -5.097 4.919 4.316 1.00 94.69 161 THR A O 1
ATOM 1203 N N . CYS A 1 162 ? -3.054 4.026 3.985 1.00 94.94 162 CYS A N 1
ATOM 1204 C CA . CYS A 1 162 ? -2.966 3.391 5.294 1.00 94.94 162 CYS A CA 1
ATOM 1205 C C . CYS A 1 162 ? -3.089 4.441 6.412 1.00 94.94 162 CYS A C 1
ATOM 1207 O O . CYS A 1 162 ? -3.891 4.280 7.338 1.00 94.94 162 CYS A O 1
ATOM 1209 N N . LEU A 1 163 ? -2.382 5.572 6.277 1.00 94.19 163 LEU A N 1
ATOM 1210 C CA . LEU A 1 163 ? -2.452 6.683 7.224 1.00 94.19 163 LEU A CA 1
ATOM 1211 C C . LEU A 1 163 ? -3.867 7.273 7.332 1.00 94.19 163 LEU A C 1
ATOM 1213 O O . LEU A 1 163 ? -4.353 7.496 8.439 1.00 94.19 163 LEU A O 1
ATOM 1217 N N . LEU A 1 164 ? -4.551 7.497 6.209 1.00 92.88 164 LEU A N 1
ATOM 1218 C CA . LEU A 1 164 ? -5.899 8.071 6.168 1.00 92.88 164 LEU A CA 1
ATOM 1219 C C . LEU A 1 164 ? -6.970 7.112 6.701 1.00 92.88 164 LEU A C 1
ATOM 1221 O O . LEU A 1 164 ? -7.864 7.540 7.438 1.00 92.88 164 LEU A O 1
ATOM 1225 N N . ILE A 1 165 ? -6.880 5.826 6.361 1.00 92.88 165 ILE A N 1
ATOM 1226 C CA . ILE A 1 165 ? -7.837 4.806 6.798 1.00 92.88 165 ILE A CA 1
ATOM 1227 C C . ILE A 1 165 ? -7.643 4.501 8.280 1.00 92.88 165 ILE A C 1
ATOM 1229 O O . ILE A 1 165 ? -8.596 4.616 9.046 1.00 92.88 165 ILE A O 1
ATOM 1233 N N . VAL A 1 166 ? -6.432 4.166 8.721 1.00 92.50 166 VAL A N 1
ATOM 1234 C CA . VAL A 1 166 ? -6.200 3.785 10.120 1.00 92.50 166 VAL A CA 1
ATOM 1235 C C . VAL A 1 166 ? -6.129 5.019 11.012 1.00 92.50 166 VAL A C 1
ATOM 1237 O O . VAL A 1 166 ? -6.798 5.073 12.037 1.00 92.50 166 VAL A O 1
ATOM 1240 N N . GLY A 1 167 ? -5.387 6.052 10.614 1.00 88.75 167 GLY A N 1
ATOM 1241 C CA . GLY A 1 167 ? -5.107 7.212 11.459 1.00 88.75 167 GLY A CA 1
ATOM 1242 C C . GLY A 1 167 ? -6.292 8.154 11.672 1.00 88.75 167 GLY A C 1
ATOM 1243 O O . GLY A 1 167 ? -6.422 8.733 12.753 1.00 88.75 167 GLY A O 1
ATOM 1244 N N . PHE A 1 168 ? -7.172 8.301 10.674 1.00 85.12 168 PHE A N 1
ATOM 1245 C CA . PHE A 1 168 ? -8.221 9.331 10.672 1.00 85.12 168 PHE A CA 1
ATOM 1246 C C . PHE A 1 168 ? -9.662 8.796 10.655 1.00 85.12 168 PHE A C 1
ATOM 1248 O O . PHE A 1 168 ? -10.599 9.596 10.592 1.00 85.12 168 PHE A O 1
ATOM 1255 N N . SER A 1 169 ? -9.883 7.482 10.765 1.00 75.81 169 SER A N 1
ATOM 1256 C CA . SER A 1 169 ? -11.246 6.920 10.855 1.00 75.81 169 SER A CA 1
ATOM 1257 C C . SER A 1 169 ? -11.856 6.965 12.264 1.00 75.81 169 SER A C 1
ATOM 1259 O O . SER A 1 169 ? -13.050 6.727 12.415 1.00 75.81 169 SER A O 1
ATOM 1261 N N . GLY A 1 170 ? -11.071 7.307 13.293 1.00 58.94 170 GLY A N 1
ATOM 1262 C CA . GLY A 1 170 ? -11.516 7.350 14.694 1.00 58.94 170 GLY A CA 1
ATOM 1263 C C . GLY A 1 170 ? -12.101 8.684 15.179 1.00 58.94 170 GLY A C 1
ATOM 1264 O O . GLY A 1 170 ? -12.528 8.767 16.327 1.00 58.94 170 GLY A O 1
ATOM 1265 N N . ARG A 1 171 ? -12.126 9.747 14.358 1.00 53.47 171 ARG A N 1
ATOM 1266 C CA . ARG A 1 171 ? -12.703 11.034 14.787 1.00 53.47 171 ARG A CA 1
ATOM 1267 C C . ARG A 1 171 ? -14.221 11.002 14.653 1.00 53.47 171 ARG A C 1
ATOM 1269 O O . ARG A 1 171 ? -14.761 11.342 13.602 1.00 53.47 171 ARG A O 1
ATOM 1276 N N . HIS A 1 172 ? -14.892 10.632 15.737 1.00 43.66 172 HIS A N 1
ATOM 1277 C CA . HIS A 1 172 ? -16.252 11.089 15.972 1.00 43.66 172 HIS A CA 1
ATOM 1278 C C . HIS A 1 172 ? -16.167 12.609 16.129 1.00 43.66 172 HIS A C 1
ATOM 1280 O O . HIS A 1 172 ? -15.656 13.106 17.133 1.00 43.66 172 HIS A O 1
ATOM 1286 N N . THR A 1 173 ? -16.626 13.365 15.135 1.00 40.31 173 THR A N 1
ATOM 1287 C CA . THR A 1 173 ? -17.129 14.700 15.440 1.00 40.31 173 THR A CA 1
ATOM 1288 C C . THR A 1 173 ? -18.274 14.438 16.415 1.00 40.31 173 THR A C 1
ATOM 1290 O O . THR A 1 173 ? -19.265 13.805 16.045 1.00 40.31 173 THR A O 1
ATOM 1293 N N . ARG A 1 174 ? -18.110 14.779 17.696 1.00 35.22 174 ARG A N 1
ATOM 1294 C CA . ARG A 1 174 ? -19.285 15.046 18.522 1.00 35.22 174 ARG A CA 1
ATOM 1295 C C . ARG A 1 174 ? -19.933 16.238 17.830 1.00 35.22 174 ARG A C 1
ATOM 1297 O O . ARG A 1 174 ? -19.355 17.320 17.842 1.00 35.22 174 ARG A O 1
ATOM 1304 N N . ALA A 1 175 ? -21.018 15.995 17.100 1.00 37.72 175 ALA A N 1
ATOM 1305 C CA . ALA A 1 175 ? -21.955 17.064 16.820 1.00 37.72 175 ALA A CA 1
ATOM 1306 C C . ALA A 1 175 ? -22.435 17.513 18.204 1.00 37.72 175 ALA A C 1
ATOM 1308 O O . ALA A 1 175 ? -23.022 16.712 18.934 1.00 37.72 175 ALA A O 1
ATOM 1309 N N . ALA A 1 176 ? -21.970 18.692 18.607 1.00 35.81 176 ALA A N 1
ATOM 1310 C CA . ALA A 1 176 ? -22.562 19.452 19.692 1.00 35.81 176 ALA A CA 1
ATOM 1311 C C . ALA A 1 176 ? -23.854 20.083 19.170 1.00 35.81 176 ALA A C 1
ATOM 1313 O O . ALA A 1 176 ? -23.873 20.414 17.960 1.00 35.81 176 ALA A O 1
#

Mean predicted aligned error: 5.56 Å

Radius of gyration: 18.07 Å; Cα contacts (8 Å, |Δi|>4): 181; chains: 1; bounding box: 49×38×49 Å

Secondary structure (DSSP, 8-state):
-HHHHHHHHHHHHHHHHTHHHHHHHHHTSHHHHHHHH-TGGGSHHHHHHHHHHHHHHHHHHHHHHHHHHHHHT-TTHHHHHHHHHHHHHHHHHHHHHHHHHHTT--HHHHHHHHHHHHHHHHHHHHHHHHT---SSTT--HHHHHHHHHHHHHHHHHHHHHHIIIIIHTT------